Protein AF-A0A2U3LYD6-F1 (afdb_monomer)

Structure (mmCIF, N/CA/C/O backbone):
data_AF-A0A2U3LYD6-F1
#
_entry.id   AF-A0A2U3LYD6-F1
#
loop_
_atom_site.group_PDB
_atom_site.id
_atom_site.type_symbol
_atom_site.label_atom_id
_atom_site.label_alt_id
_atom_site.label_comp_id
_atom_site.label_asym_id
_atom_site.label_entity_id
_atom_site.label_seq_id
_atom_site.pdbx_PDB_ins_code
_atom_site.Cartn_x
_atom_site.Cartn_y
_atom_site.Cartn_z
_atom_site.occupancy
_atom_site.B_iso_or_equiv
_atom_site.auth_seq_id
_atom_site.auth_comp_id
_atom_site.auth_asym_id
_atom_site.auth_atom_id
_atom_site.pdbx_PDB_model_num
ATOM 1 N N . MET A 1 1 ? 23.200 -0.260 -38.522 1.00 59.66 1 MET A N 1
ATOM 2 C CA . MET A 1 1 ? 21.966 -0.630 -37.782 1.00 59.66 1 MET A CA 1
ATOM 3 C C . MET A 1 1 ? 22.203 -0.934 -36.294 1.00 59.66 1 MET A C 1
ATOM 5 O O . MET A 1 1 ? 21.460 -0.403 -35.479 1.00 59.66 1 MET A O 1
ATOM 9 N N . ALA A 1 2 ? 23.226 -1.714 -35.910 1.00 67.00 2 ALA A N 1
ATOM 10 C CA . ALA A 1 2 ? 23.455 -2.134 -34.514 1.00 67.00 2 ALA A CA 1
ATOM 11 C C . ALA A 1 2 ? 23.612 -0.983 -33.490 1.00 67.00 2 ALA A C 1
ATOM 13 O O . ALA A 1 2 ? 22.918 -0.972 -32.478 1.00 67.00 2 ALA A O 1
ATOM 14 N N . ARG A 1 3 ? 24.434 0.040 -33.785 1.00 63.47 3 ARG A N 1
ATOM 15 C CA . ARG A 1 3 ? 24.639 1.198 -32.883 1.00 63.47 3 ARG A CA 1
ATOM 16 C C . ARG A 1 3 ? 23.355 1.983 -32.577 1.00 63.47 3 ARG A C 1
ATOM 18 O O . ARG A 1 3 ? 23.140 2.380 -31.439 1.00 63.47 3 ARG A O 1
ATOM 25 N N . LYS A 1 4 ? 22.481 2.170 -33.574 1.00 66.12 4 LYS A N 1
ATOM 26 C CA . LYS A 1 4 ? 21.215 2.909 -33.415 1.00 66.12 4 LYS A CA 1
ATOM 27 C C . LYS A 1 4 ? 20.231 2.146 -32.515 1.00 66.12 4 LYS A C 1
ATOM 29 O O . LYS A 1 4 ? 19.633 2.754 -31.640 1.00 66.12 4 LYS A O 1
ATOM 34 N N . LYS A 1 5 ? 20.139 0.816 -32.671 1.00 62.28 5 LYS A N 1
ATOM 35 C CA . LYS A 1 5 ? 19.327 -0.059 -31.802 1.00 62.28 5 LYS A CA 1
ATOM 36 C C . LYS A 1 5 ? 19.831 -0.068 -30.353 1.00 62.28 5 LYS A C 1
ATOM 38 O O . LYS A 1 5 ? 19.024 0.034 -29.436 1.00 62.28 5 LYS A O 1
ATOM 43 N N . HIS A 1 6 ? 21.150 -0.122 -30.159 1.00 60.28 6 HIS A N 1
ATOM 44 C CA . HIS A 1 6 ? 21.769 -0.075 -28.832 1.00 60.28 6 HIS A CA 1
ATOM 45 C C . HIS A 1 6 ? 21.446 1.235 -28.093 1.00 60.28 6 HIS A C 1
ATOM 47 O O . HIS A 1 6 ? 20.977 1.197 -26.962 1.00 60.28 6 HIS A O 1
ATOM 53 N N . LEU A 1 7 ? 21.590 2.391 -28.756 1.00 68.94 7 LEU A N 1
ATOM 54 C CA . LEU A 1 7 ? 21.243 3.699 -28.175 1.00 68.94 7 LEU A CA 1
ATOM 55 C C . LEU A 1 7 ? 19.757 3.806 -27.793 1.00 68.94 7 LEU A C 1
ATOM 57 O O . LEU A 1 7 ? 19.426 4.351 -26.740 1.00 68.94 7 LEU A O 1
ATOM 61 N N . THR A 1 8 ? 18.854 3.271 -28.619 1.00 74.69 8 THR A N 1
ATOM 62 C CA . THR A 1 8 ? 17.417 3.229 -28.306 1.00 74.69 8 THR A CA 1
ATOM 63 C C . THR A 1 8 ? 17.127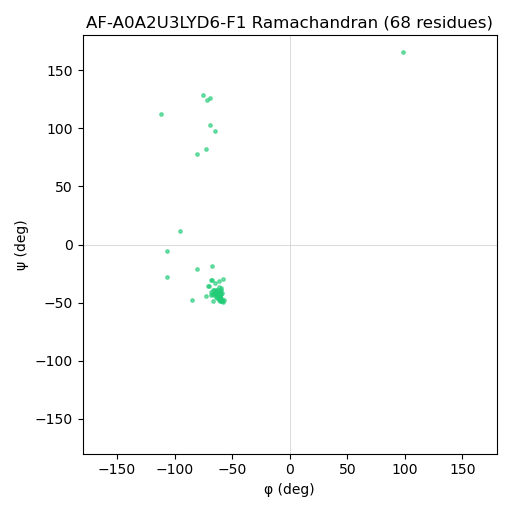 2.361 -27.080 1.00 74.69 8 THR A C 1
ATOM 65 O O . THR A 1 8 ? 16.351 2.770 -26.219 1.00 74.69 8 THR A O 1
ATOM 68 N N . MET A 1 9 ? 17.773 1.199 -26.966 1.00 67.06 9 MET A N 1
ATOM 69 C CA . MET A 1 9 ? 17.604 0.287 -25.833 1.00 67.06 9 MET A CA 1
ATOM 70 C C . MET A 1 9 ? 18.154 0.885 -24.529 1.00 67.06 9 MET A C 1
ATOM 72 O O . MET A 1 9 ? 17.465 0.856 -23.513 1.00 67.06 9 MET A O 1
ATOM 76 N N . SER A 1 10 ? 19.329 1.525 -24.561 1.00 78.44 10 SER A N 1
ATOM 77 C CA . SER A 1 10 ? 19.872 2.252 -23.404 1.00 78.44 10 SER A CA 1
ATOM 78 C C . SER A 1 10 ? 18.928 3.363 -22.933 1.00 78.44 10 SER A C 1
ATOM 80 O O . SER A 1 10 ? 18.693 3.507 -21.736 1.00 78.44 10 SER A O 1
ATOM 82 N N . ARG A 1 11 ? 18.316 4.113 -23.860 1.00 76.31 11 ARG A N 1
ATOM 83 C CA . ARG A 1 11 ? 17.331 5.150 -23.518 1.00 76.31 11 ARG A CA 1
ATOM 84 C C . ARG A 1 11 ? 16.062 4.564 -22.893 1.00 76.31 11 ARG A C 1
ATOM 86 O O . ARG A 1 11 ? 15.540 5.147 -21.949 1.00 76.31 11 ARG A O 1
ATOM 93 N N . ALA A 1 12 ? 15.583 3.422 -23.384 1.00 82.19 12 ALA A N 1
ATOM 94 C CA . ALA A 1 12 ? 14.424 2.739 -22.810 1.00 82.19 12 ALA A CA 1
ATOM 95 C C . ALA A 1 12 ? 14.678 2.280 -21.362 1.00 82.19 12 ALA A C 1
ATOM 97 O O . ALA A 1 12 ? 13.813 2.469 -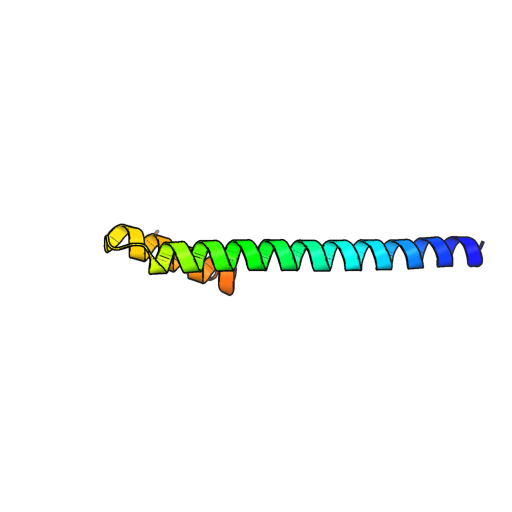20.510 1.00 82.19 12 ALA A O 1
ATOM 98 N N . LEU A 1 13 ? 15.873 1.754 -21.065 1.00 80.44 13 LEU A N 1
ATOM 99 C CA . LEU A 1 13 ? 16.260 1.352 -19.707 1.00 80.44 13 LEU A CA 1
ATOM 100 C C . LEU A 1 13 ? 16.334 2.543 -18.741 1.00 80.44 13 LEU A C 1
ATOM 102 O O . LEU A 1 13 ? 15.844 2.449 -17.620 1.00 80.44 13 LEU A O 1
ATOM 106 N N . VAL A 1 14 ? 16.879 3.682 -19.182 1.00 85.56 14 VAL A N 1
ATOM 107 C CA . VAL A 1 14 ? 16.910 4.915 -18.373 1.00 85.56 14 VAL A CA 1
ATOM 108 C C . VAL A 1 14 ? 15.496 5.405 -18.058 1.00 85.56 14 VAL A C 1
ATOM 110 O O . VAL A 1 14 ? 15.197 5.724 -16.910 1.00 85.56 14 VAL A O 1
ATOM 113 N N . VAL A 1 15 ? 14.606 5.421 -19.053 1.00 83.88 15 VAL A N 1
ATOM 114 C CA . VAL A 1 15 ? 13.202 5.819 -18.855 1.00 83.88 15 VAL A CA 1
ATOM 115 C C . VAL A 1 15 ? 12.486 4.861 -17.901 1.00 83.88 15 VAL A C 1
ATOM 117 O O . VAL A 1 15 ? 11.704 5.307 -17.064 1.00 83.88 15 VAL A O 1
ATOM 120 N N . LEU A 1 16 ? 12.755 3.557 -17.995 1.00 81.00 16 LEU A N 1
ATOM 121 C CA . LEU A 1 16 ? 12.194 2.568 -17.078 1.00 81.00 16 LEU A CA 1
ATOM 122 C C . LEU A 1 16 ? 12.669 2.802 -15.637 1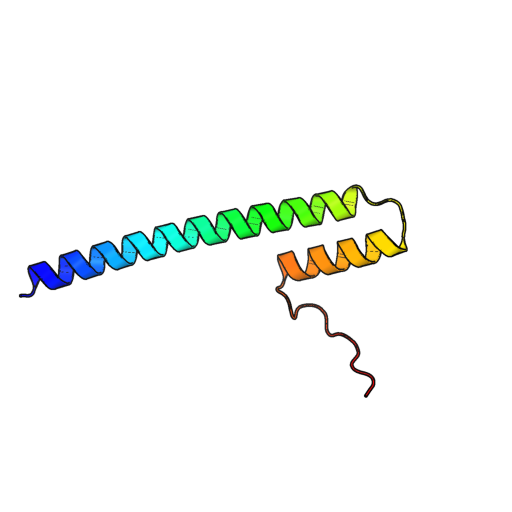.00 81.00 16 LEU A C 1
ATOM 124 O O . LEU A 1 16 ? 11.840 2.828 -14.733 1.00 81.00 16 LEU A O 1
ATOM 128 N N . ALA A 1 17 ? 13.966 3.044 -15.429 1.00 82.31 17 ALA A N 1
ATOM 129 C CA . ALA A 1 17 ? 14.512 3.363 -14.111 1.00 82.31 17 ALA A CA 1
ATOM 130 C C . ALA A 1 17 ? 13.889 4.643 -13.526 1.00 82.31 17 ALA A C 1
ATOM 132 O O . ALA A 1 17 ? 13.465 4.648 -12.374 1.00 82.31 17 ALA A O 1
ATOM 133 N N . GLN A 1 18 ? 13.750 5.704 -14.330 1.00 83.94 18 GLN A N 1
ATOM 134 C CA . GLN A 1 18 ? 13.091 6.944 -13.902 1.00 83.94 18 GLN A CA 1
ATOM 135 C C . GLN A 1 18 ? 11.632 6.717 -13.491 1.00 83.94 18 GLN A C 1
ATOM 137 O O . GLN A 1 18 ? 11.192 7.236 -12.468 1.00 83.94 18 GLN A O 1
ATOM 142 N N . ARG A 1 19 ? 10.886 5.917 -14.263 1.00 86.75 19 ARG A N 1
ATOM 143 C CA . ARG A 1 19 ? 9.508 5.540 -13.922 1.00 86.75 19 ARG A CA 1
ATOM 144 C C . ARG A 1 19 ? 9.444 4.718 -12.638 1.00 86.75 19 ARG A C 1
ATOM 146 O O . ARG A 1 19 ? 8.539 4.944 -11.848 1.00 86.75 19 ARG A O 1
ATOM 153 N N . GLY A 1 20 ? 10.401 3.814 -12.423 1.00 86.00 20 GLY A N 1
ATOM 154 C CA . GLY A 1 20 ? 10.514 3.035 -11.190 1.00 86.00 20 GLY A CA 1
ATOM 155 C C . GLY A 1 20 ? 10.718 3.924 -9.963 1.00 86.00 20 GLY A C 1
ATOM 156 O O . GLY A 1 20 ? 9.959 3.820 -9.008 1.00 86.00 20 GLY A O 1
ATOM 157 N N . VAL A 1 21 ? 11.663 4.868 -10.030 1.00 89.88 21 VAL A N 1
ATOM 158 C CA . VAL A 1 21 ? 11.919 5.831 -8.941 1.00 89.88 21 VAL A CA 1
ATOM 159 C C . VAL A 1 21 ? 10.690 6.699 -8.658 1.00 89.88 21 VAL A C 1
ATOM 161 O O . VAL A 1 21 ? 10.336 6.912 -7.502 1.00 89.88 21 VAL A O 1
ATOM 164 N N . ALA A 1 22 ? 10.008 7.181 -9.702 1.00 87.94 22 ALA A N 1
ATOM 165 C CA . ALA A 1 22 ? 8.788 7.968 -9.537 1.00 87.94 22 ALA A CA 1
ATOM 166 C C . ALA A 1 22 ? 7.648 7.147 -8.909 1.00 87.94 22 ALA A C 1
ATOM 168 O O . ALA A 1 22 ? 6.947 7.642 -8.029 1.00 87.94 22 ALA A O 1
ATOM 169 N N . ALA A 1 23 ? 7.484 5.890 -9.330 1.00 86.19 23 ALA A N 1
ATOM 170 C CA . ALA A 1 23 ? 6.493 4.984 -8.763 1.00 86.19 23 ALA A CA 1
ATOM 171 C C . ALA A 1 23 ? 6.778 4.681 -7.282 1.00 86.19 23 ALA A C 1
ATOM 173 O O . ALA A 1 23 ? 5.856 4.696 -6.472 1.00 86.19 23 ALA A O 1
ATOM 174 N N . GLU A 1 24 ? 8.043 4.472 -6.910 1.00 84.94 24 GLU A N 1
ATOM 175 C CA . GLU A 1 24 ? 8.446 4.254 -5.517 1.00 84.94 24 GLU A CA 1
ATOM 176 C C . GLU A 1 24 ? 8.207 5.499 -4.651 1.00 84.94 24 GLU A C 1
ATOM 178 O O . GLU A 1 24 ? 7.670 5.393 -3.548 1.00 84.94 24 GLU A O 1
ATOM 183 N N . ALA A 1 25 ? 8.541 6.690 -5.158 1.00 90.31 25 ALA A N 1
ATOM 184 C CA . ALA A 1 25 ? 8.285 7.946 -4.458 1.00 90.31 25 ALA A CA 1
ATOM 185 C C . ALA A 1 25 ? 6.784 8.156 -4.197 1.00 90.31 25 ALA A C 1
ATOM 187 O O . ALA A 1 25 ? 6.399 8.473 -3.071 1.00 90.31 25 ALA A O 1
ATOM 188 N N . ALA A 1 26 ? 5.940 7.907 -5.203 1.00 87.44 26 ALA A N 1
ATOM 189 C CA . ALA A 1 26 ? 4.487 8.000 -5.073 1.00 87.44 26 ALA A CA 1
ATOM 190 C C . ALA A 1 26 ? 3.926 6.963 -4.083 1.00 87.44 26 ALA A C 1
ATOM 192 O O . ALA A 1 26 ? 3.094 7.297 -3.238 1.00 87.44 26 ALA A O 1
ATOM 193 N N . ALA A 1 27 ? 4.412 5.718 -4.129 1.00 86.38 27 ALA A N 1
ATOM 194 C CA . ALA A 1 27 ? 4.020 4.679 -3.178 1.00 86.38 27 ALA A CA 1
ATOM 195 C C . ALA A 1 27 ? 4.410 5.054 -1.738 1.00 86.38 27 ALA A C 1
ATOM 197 O O . ALA A 1 27 ? 3.615 4.908 -0.811 1.00 86.38 27 ALA A O 1
ATOM 198 N N . ARG A 1 28 ? 5.608 5.614 -1.547 1.00 88.56 28 ARG A N 1
ATOM 199 C CA . ARG A 1 28 ? 6.092 6.074 -0.241 1.00 88.56 28 ARG A CA 1
ATOM 200 C C . ARG A 1 28 ? 5.304 7.268 0.294 1.00 88.56 28 ARG A C 1
ATOM 202 O O . ARG A 1 28 ? 5.048 7.341 1.495 1.00 88.56 28 ARG A O 1
ATOM 209 N N . GLU A 1 29 ? 4.921 8.207 -0.564 1.00 92.12 29 GLU A N 1
ATOM 210 C CA . GLU A 1 29 ? 4.051 9.326 -0.190 1.00 92.12 29 GLU A CA 1
ATOM 211 C C . GLU A 1 29 ? 2.657 8.837 0.222 1.00 92.12 29 GLU A C 1
ATOM 213 O O . GLU A 1 29 ? 2.143 9.239 1.271 1.00 92.12 29 GLU A O 1
ATOM 218 N N . SER A 1 30 ? 2.082 7.915 -0.555 1.00 88.06 30 SER A N 1
ATOM 219 C CA . SER A 1 30 ? 0.796 7.284 -0.255 1.00 88.06 30 SER A CA 1
ATOM 220 C C . SER A 1 30 ? 0.827 6.554 1.092 1.00 88.06 30 SER A C 1
ATOM 222 O O . SER A 1 30 ? -0.031 6.799 1.942 1.00 88.06 30 SER A O 1
ATOM 224 N N . LEU A 1 31 ? 1.876 5.764 1.351 1.00 91.06 31 LEU A N 1
ATOM 225 C CA . LEU A 1 31 ? 2.083 5.079 2.628 1.00 91.06 31 LEU A CA 1
ATOM 226 C C . LEU A 1 31 ? 2.173 6.057 3.806 1.00 91.06 31 LEU A C 1
ATOM 228 O O . LEU A 1 31 ? 1.496 5.880 4.817 1.00 91.06 31 LEU A O 1
ATOM 232 N N . ASN A 1 32 ? 2.984 7.110 3.681 1.00 92.75 32 ASN A N 1
ATOM 233 C CA . ASN A 1 32 ? 3.122 8.115 4.737 1.00 92.75 32 ASN A CA 1
ATOM 234 C C . ASN A 1 32 ? 1.802 8.836 5.024 1.00 92.75 32 ASN A C 1
ATOM 236 O O . ASN A 1 32 ? 1.515 9.168 6.175 1.00 92.75 32 ASN A O 1
ATOM 240 N N . THR A 1 33 ? 1.007 9.082 3.986 1.00 94.62 33 THR A N 1
ATOM 241 C CA . THR A 1 33 ? -0.305 9.719 4.110 1.00 94.62 33 THR A CA 1
ATOM 242 C C . THR A 1 33 ? -1.278 8.814 4.859 1.00 94.62 33 THR A C 1
ATOM 244 O O . THR A 1 33 ? -1.883 9.256 5.837 1.00 94.62 33 THR A O 1
ATOM 247 N N . ALA A 1 34 ? -1.365 7.536 4.474 1.00 92.25 34 ALA A N 1
ATOM 248 C CA . ALA A 1 34 ? -2.195 6.543 5.155 1.00 92.25 34 ALA A CA 1
ATOM 249 C C . ALA A 1 34 ? -1.778 6.360 6.625 1.00 92.25 34 ALA A C 1
ATOM 251 O O . ALA A 1 34 ? -2.619 6.388 7.522 1.00 92.25 34 ALA A O 1
ATOM 252 N N . TYR A 1 35 ? -0.469 6.279 6.889 1.00 92.62 35 TYR A N 1
ATOM 253 C CA . TYR A 1 35 ? 0.074 6.173 8.243 1.00 92.62 35 TYR A CA 1
ATOM 254 C C . TYR A 1 35 ? -0.308 7.373 9.116 1.00 92.62 35 TYR A C 1
ATOM 256 O O . TYR A 1 35 ? -0.798 7.204 10.232 1.00 92.62 35 TYR A O 1
ATOM 264 N N . ARG A 1 36 ? -0.125 8.600 8.610 1.00 94.81 36 ARG A N 1
ATOM 265 C CA . ARG A 1 36 ? -0.485 9.816 9.353 1.00 94.81 36 ARG A CA 1
ATOM 266 C C . ARG A 1 36 ? -1.976 9.870 9.652 1.00 94.81 36 ARG A C 1
ATOM 268 O O . ARG A 1 36 ? -2.324 10.166 10.789 1.00 94.81 36 ARG A O 1
ATOM 275 N N . ARG A 1 37 ? -2.826 9.540 8.672 1.00 94.38 37 ARG A N 1
ATOM 276 C CA . ARG A 1 37 ? -4.286 9.497 8.839 1.00 94.38 37 ARG A CA 1
ATOM 277 C C . ARG A 1 37 ? -4.683 8.533 9.958 1.00 94.38 37 ARG A C 1
ATOM 279 O O . ARG A 1 37 ? -5.406 8.935 10.863 1.00 94.38 37 ARG A O 1
A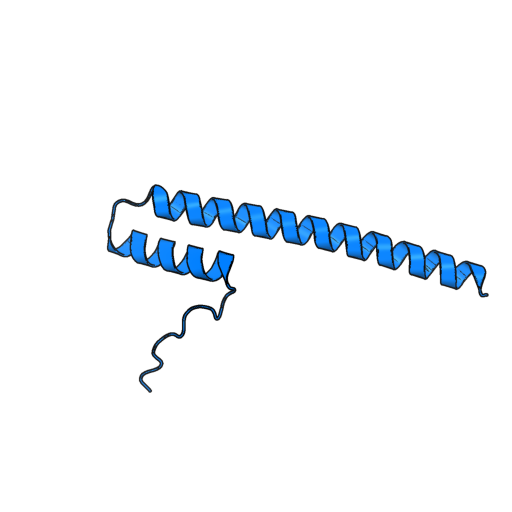TOM 286 N N . PHE A 1 38 ? -4.156 7.309 9.942 1.00 94.00 38 PHE A N 1
ATOM 287 C CA . PHE A 1 38 ? -4.418 6.312 10.984 1.00 94.00 38 PHE A CA 1
ATOM 288 C C . PHE A 1 38 ? -3.981 6.783 12.379 1.00 94.00 38 PHE A C 1
ATOM 290 O O . PHE A 1 38 ? -4.704 6.610 13.362 1.00 94.00 38 PHE A O 1
ATOM 297 N N . MET A 1 39 ? -2.806 7.408 12.473 1.00 95.12 39 MET A N 1
ATOM 298 C CA . MET A 1 39 ? -2.281 7.906 13.745 1.00 95.12 39 MET A CA 1
ATOM 299 C C . MET A 1 39 ? -3.068 9.106 14.284 1.00 95.12 39 MET A C 1
ATOM 301 O O . MET A 1 39 ? -3.223 9.218 15.498 1.00 95.12 39 MET A O 1
ATOM 305 N N . SER A 1 40 ? -3.562 9.988 13.409 1.00 95.12 40 SER A N 1
ATOM 306 C CA . SER A 1 40 ? -4.330 11.177 13.802 1.00 95.12 40 SER A CA 1
ATOM 307 C C . SER A 1 40 ? -5.797 10.896 14.112 1.00 95.12 40 SER A C 1
ATOM 309 O O . SER A 1 40 ? -6.434 11.712 14.772 1.00 95.12 40 SER A O 1
ATOM 311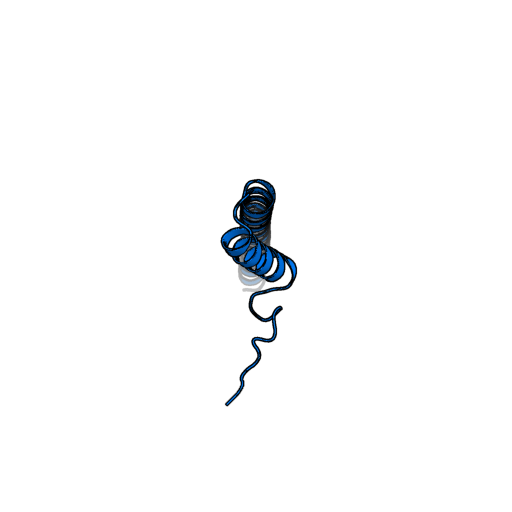 N N . GLU A 1 41 ? -6.343 9.784 13.618 1.00 95.31 41 GLU A N 1
ATOM 312 C CA . GLU A 1 41 ? -7.758 9.476 13.785 1.00 95.31 41 GLU A CA 1
ATOM 313 C C . GLU A 1 41 ? -8.057 8.995 15.211 1.00 95.31 41 GLU A C 1
ATOM 315 O O . GLU A 1 41 ? -7.385 8.103 15.756 1.00 95.31 41 GLU A O 1
ATOM 320 N N . ALA A 1 42 ? -9.061 9.628 15.814 1.00 92.69 42 ALA A N 1
ATOM 321 C CA . ALA A 1 42 ? -9.496 9.389 17.187 1.00 92.69 42 ALA A CA 1
ATOM 322 C C . ALA A 1 42 ? -10.818 8.621 17.236 1.00 92.69 42 ALA A C 1
ATOM 324 O O . ALA A 1 42 ? -11.062 7.895 18.199 1.00 92.69 42 ALA A O 1
ATOM 325 N N . ASP A 1 43 ? -11.646 8.767 16.200 1.00 96.12 43 ASP A N 1
ATOM 326 C CA . ASP A 1 43 ? -12.886 8.018 16.072 1.00 96.12 43 ASP A CA 1
ATOM 327 C C . ASP A 1 43 ? -12.588 6.540 15.747 1.00 96.12 43 ASP A C 1
ATOM 329 O O . ASP A 1 43 ? -11.880 6.268 14.772 1.00 96.12 43 ASP A O 1
ATOM 333 N N . PRO A 1 44 ? -13.084 5.571 16.539 1.00 93.31 44 PRO A N 1
ATOM 334 C CA . PRO A 1 44 ? -12.767 4.159 16.337 1.00 93.31 44 PRO A CA 1
ATOM 335 C C . PRO A 1 44 ? -13.179 3.609 14.966 1.00 93.31 44 PRO A C 1
ATOM 337 O O . PRO A 1 44 ? -12.433 2.817 14.392 1.00 93.31 44 PRO A O 1
ATOM 340 N N . GLU A 1 45 ? -14.325 4.029 14.425 1.00 93.56 45 GLU A N 1
ATOM 341 C CA . GLU A 1 45 ? -14.838 3.525 13.144 1.00 93.56 45 GLU A CA 1
ATOM 342 C C . GLU A 1 45 ? -14.009 4.068 11.976 1.00 93.56 45 GLU A C 1
ATOM 344 O O . GLU A 1 45 ? -13.577 3.323 11.094 1.00 93.56 45 GLU A O 1
ATOM 349 N N . ARG A 1 46 ? -13.687 5.363 12.004 1.00 92.50 46 ARG A N 1
ATOM 350 C CA . ARG A 1 46 ? -12.800 5.983 11.007 1.00 92.50 46 ARG A CA 1
ATOM 351 C C . ARG A 1 46 ? -11.365 5.484 11.114 1.00 92.50 46 ARG A C 1
ATOM 353 O O . ARG A 1 46 ? -10.655 5.427 10.109 1.00 92.50 46 ARG A O 1
ATOM 360 N N . LYS A 1 47 ? -10.920 5.123 12.318 1.00 93.00 47 LYS A N 1
ATOM 361 C CA . LYS A 1 47 ? -9.585 4.568 12.547 1.00 93.00 47 LYS A CA 1
ATOM 362 C C . LYS A 1 47 ? -9.459 3.156 11.987 1.00 93.00 47 LYS A C 1
ATOM 364 O O . LYS A 1 47 ? -8.399 2.831 11.455 1.00 93.00 47 LYS A O 1
ATOM 369 N N . ASP A 1 48 ? -10.518 2.349 12.055 1.00 93.12 48 ASP A N 1
ATOM 370 C CA . ASP A 1 48 ? -10.575 1.043 11.390 1.00 93.12 48 ASP A CA 1
ATOM 371 C C . ASP A 1 48 ? -10.441 1.191 9.868 1.00 93.12 48 ASP A C 1
ATOM 373 O O . ASP A 1 48 ? -9.583 0.554 9.254 1.00 93.12 48 ASP A O 1
ATOM 377 N N . GLU A 1 49 ? -11.199 2.109 9.260 1.00 93.44 49 GLU A N 1
ATOM 378 C CA . GLU A 1 49 ? -11.086 2.403 7.827 1.00 93.44 49 GLU A CA 1
ATOM 379 C C . GLU A 1 49 ? -9.670 2.880 7.453 1.00 93.44 49 GLU A C 1
ATOM 381 O O . GLU A 1 49 ? -9.043 2.332 6.543 1.00 93.44 49 GLU A O 1
ATOM 386 N N . ALA A 1 50 ? -9.112 3.833 8.206 1.00 93.25 50 ALA A N 1
ATOM 387 C CA . ALA A 1 50 ? -7.746 4.309 7.996 1.00 93.25 50 ALA A CA 1
ATOM 388 C C . ALA A 1 50 ? -6.694 3.197 8.184 1.00 93.25 50 ALA A C 1
ATOM 390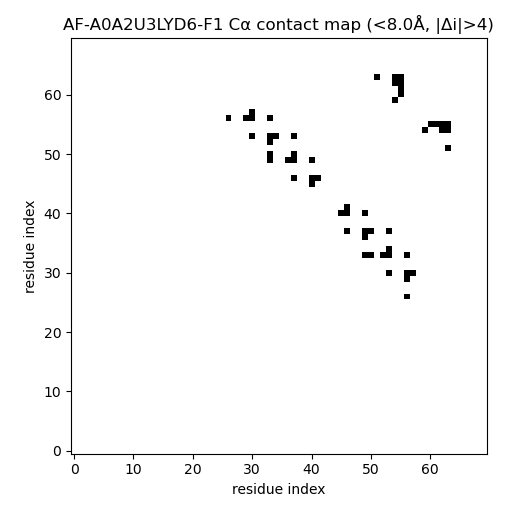 O O . ALA A 1 50 ? -5.658 3.200 7.515 1.00 93.25 50 ALA A O 1
ATOM 391 N N . GLY A 1 51 ? -6.953 2.231 9.068 1.00 92.69 51 GLY A N 1
ATOM 392 C CA . GLY A 1 51 ? -6.115 1.051 9.267 1.00 92.69 51 GLY A CA 1
ATOM 393 C C . GLY A 1 51 ? -6.153 0.109 8.064 1.00 92.69 51 GLY A C 1
ATOM 394 O O . GLY A 1 51 ? -5.104 -0.340 7.599 1.00 92.69 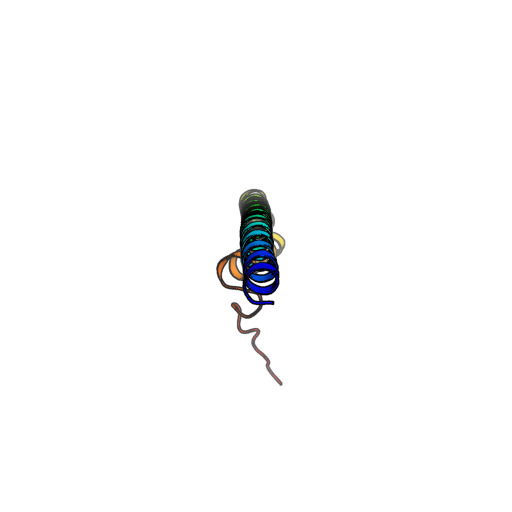51 GLY A O 1
ATOM 395 N N . LYS A 1 52 ? -7.340 -0.136 7.498 1.00 93.75 52 LYS A N 1
ATOM 396 C CA . LYS A 1 52 ? -7.502 -0.928 6.268 1.00 93.75 52 LYS A CA 1
ATOM 397 C C . LYS A 1 52 ? -6.781 -0.279 5.088 1.00 93.75 52 LYS A C 1
ATOM 399 O O . LYS A 1 52 ? -6.089 -0.968 4.337 1.00 93.75 52 LYS A O 1
ATOM 404 N N . ASP A 1 53 ? -6.876 1.041 4.959 1.00 92.62 53 ASP A N 1
ATOM 405 C CA . ASP A 1 53 ? -6.148 1.805 3.941 1.00 92.62 53 ASP A CA 1
ATOM 406 C C . ASP A 1 53 ? -4.627 1.677 4.105 1.00 92.62 53 ASP A C 1
ATOM 408 O O . ASP A 1 53 ? -3.912 1.467 3.123 1.00 92.62 53 ASP A O 1
ATOM 412 N N . LEU A 1 54 ? -4.121 1.731 5.342 1.00 93.19 54 LEU A N 1
ATOM 413 C CA . LEU A 1 54 ? -2.701 1.529 5.634 1.00 93.19 54 LEU A CA 1
ATOM 414 C C . LEU A 1 54 ? -2.229 0.116 5.257 1.00 93.19 54 LEU A C 1
ATOM 416 O O . LEU A 1 54 ? -1.178 -0.032 4.634 1.00 93.19 54 LEU A O 1
ATOM 420 N N . ILE A 1 55 ? -3.008 -0.919 5.577 1.00 92.06 55 ILE A N 1
ATOM 421 C CA . ILE A 1 55 ? -2.700 -2.308 5.204 1.00 92.06 55 ILE A CA 1
ATOM 422 C C . ILE A 1 55 ? -2.630 -2.447 3.678 1.00 92.06 55 ILE A C 1
ATOM 424 O O . ILE A 1 55 ? -1.663 -3.009 3.161 1.00 92.06 55 ILE A O 1
ATOM 428 N N . ARG A 1 56 ? -3.595 -1.878 2.943 1.00 91.56 56 ARG A N 1
ATOM 429 C CA . ARG A 1 56 ? -3.596 -1.906 1.471 1.00 91.56 56 ARG A CA 1
ATOM 430 C C . ARG A 1 56 ? -2.422 -1.134 0.864 1.00 91.56 56 ARG A C 1
ATOM 432 O O . ARG A 1 56 ? -1.898 -1.547 -0.168 1.00 91.56 56 ARG A O 1
ATOM 439 N N . ALA A 1 57 ? -1.970 -0.052 1.501 1.00 89.69 57 ALA A N 1
ATOM 440 C CA . ALA A 1 57 ? -0.788 0.694 1.066 1.00 89.69 57 ALA A CA 1
ATOM 441 C C . ALA A 1 57 ? 0.525 -0.092 1.256 1.00 89.69 57 ALA A C 1
ATOM 443 O O . ALA A 1 57 ? 1.456 0.087 0.474 1.00 89.69 57 ALA A O 1
ATOM 444 N N . ILE A 1 58 ? 0.606 -0.966 2.268 1.00 88.19 58 ILE A N 1
ATOM 445 C CA . ILE A 1 58 ? 1.800 -1.781 2.560 1.00 88.19 58 ILE A CA 1
ATOM 446 C C . ILE A 1 58 ? 1.822 -3.067 1.728 1.00 88.19 58 ILE A C 1
ATOM 448 O O . ILE A 1 58 ? 2.846 -3.415 1.143 1.00 88.19 58 ILE A O 1
ATOM 452 N N . PHE A 1 59 ? 0.703 -3.788 1.698 1.00 89.12 59 PHE A N 1
ATOM 453 C CA . PHE A 1 59 ? 0.630 -5.156 1.178 1.00 89.12 59 PHE A CA 1
ATOM 454 C C . PHE A 1 59 ? -0.077 -5.253 -0.182 1.00 89.12 59 PHE A C 1
ATOM 456 O O . PHE A 1 59 ? -0.083 -6.316 -0.800 1.00 89.12 59 PHE A O 1
ATOM 463 N N . GLY A 1 60 ? -0.638 -4.147 -0.674 1.00 87.12 60 GLY A N 1
ATOM 464 C CA . GLY A 1 60 ? -1.390 -4.084 -1.923 1.00 87.12 60 GLY A CA 1
ATOM 465 C C . GLY A 1 60 ? -2.904 -4.142 -1.718 1.00 87.12 60 GLY A C 1
ATOM 466 O O . GLY A 1 60 ? -3.413 -4.479 -0.652 1.00 87.12 60 GLY A O 1
ATOM 467 N N . LYS A 1 61 ? -3.650 -3.800 -2.772 1.00 85.88 61 LYS A N 1
ATOM 468 C CA . LYS A 1 61 ? -5.116 -3.636 -2.735 1.00 85.88 61 LYS A CA 1
ATOM 469 C C . LYS A 1 61 ? -5.885 -4.883 -2.266 1.00 85.88 61 LYS A C 1
ATOM 471 O O . LYS A 1 61 ? -6.934 -4.738 -1.650 1.00 85.88 61 LYS A O 1
ATOM 476 N N . ASP A 1 62 ? -5.338 -6.071 -2.523 1.00 86.00 62 ASP A N 1
ATOM 477 C CA . ASP A 1 62 ? -5.963 -7.368 -2.236 1.00 86.00 62 ASP A CA 1
ATOM 478 C C . ASP A 1 62 ? -5.499 -7.948 -0.881 1.00 86.00 62 ASP A C 1
ATOM 480 O O . ASP A 1 62 ? -5.725 -9.116 -0.581 1.00 86.00 62 ASP A O 1
ATOM 484 N N . ALA A 1 63 ? -4.815 -7.144 -0.058 1.00 86.50 63 ALA A N 1
ATOM 485 C CA . ALA A 1 63 ? -4.245 -7.576 1.219 1.00 86.50 63 ALA A CA 1
ATOM 486 C C . ALA A 1 63 ? -5.284 -7.927 2.290 1.00 86.50 63 ALA A C 1
ATOM 488 O O . ALA A 1 63 ? -4.957 -8.581 3.279 1.00 86.50 63 ALA A O 1
ATOM 489 N N . ILE A 1 64 ? -6.518 -7.463 2.113 1.00 82.38 64 ILE A N 1
ATOM 490 C CA . ILE A 1 64 ? -7.631 -7.759 3.004 1.00 82.38 64 ILE A CA 1
ATOM 491 C C . ILE A 1 64 ? -8.592 -8.629 2.211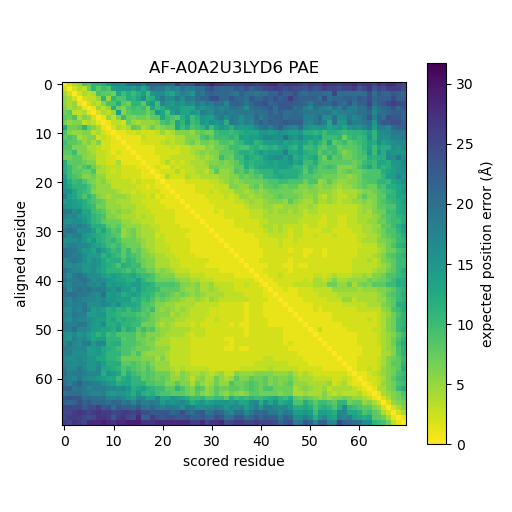 1.00 82.38 64 ILE A C 1
ATOM 493 O O . ILE A 1 64 ? -9.200 -8.165 1.248 1.00 82.38 64 ILE A O 1
ATOM 497 N N . ALA A 1 65 ? -8.714 -9.889 2.622 1.00 78.62 65 ALA A N 1
ATOM 498 C CA . ALA A 1 65 ? -9.797 -10.740 2.165 1.00 78.62 65 ALA A CA 1
ATOM 499 C C . ALA A 1 65 ? -11.091 -10.194 2.776 1.00 78.62 65 ALA A C 1
ATOM 501 O O . ALA A 1 65 ? -11.329 -10.341 3.975 1.00 78.62 65 ALA A O 1
ATOM 502 N N . GLU A 1 66 ? -11.881 -9.485 1.975 1.00 75.06 66 GLU A N 1
ATOM 503 C CA . GLU A 1 66 ? -13.230 -9.107 2.379 1.00 75.06 66 GLU A CA 1
ATOM 504 C C . GLU A 1 66 ? -14.066 -10.385 2.420 1.00 75.06 66 GLU A C 1
ATOM 506 O O . GLU A 1 66 ? -14.057 -11.165 1.464 1.00 75.06 66 GLU A O 1
ATOM 511 N N . ASP A 1 67 ? -14.714 -10.637 3.558 1.00 67.06 67 ASP A N 1
ATOM 512 C CA . ASP A 1 67 ? -15.517 -11.836 3.762 1.00 67.06 67 ASP A CA 1
ATOM 513 C C . ASP A 1 67 ? -16.704 -11.771 2.795 1.00 67.06 67 ASP A C 1
ATOM 515 O O . ASP A 1 67 ? -17.679 -11.045 3.003 1.00 67.06 67 ASP A O 1
ATOM 519 N N . SER A 1 68 ? -16.570 -12.452 1.659 1.00 61.84 68 SER A N 1
ATOM 520 C CA . SER A 1 68 ? -17.614 -12.524 0.648 1.00 61.84 68 SER A CA 1
ATOM 521 C C . SER A 1 68 ? -18.607 -13.578 1.116 1.00 61.84 68 SER A C 1
ATOM 523 O O . SER A 1 68 ? -18.576 -14.725 0.675 1.00 61.84 68 SER A O 1
ATOM 525 N N . ILE A 1 69 ? -19.458 -13.202 2.074 1.00 60.38 69 ILE A N 1
ATOM 526 C CA . ILE A 1 69 ? -20.645 -13.988 2.406 1.00 60.38 69 ILE A CA 1
ATOM 527 C C . ILE A 1 69 ? -21.631 -13.777 1.253 1.00 60.38 69 ILE A C 1
ATOM 529 O O . ILE A 1 69 ? -22.479 -12.885 1.291 1.00 60.38 69 ILE A O 1
ATOM 533 N N . LEU A 1 70 ? -21.430 -14.547 0.186 1.00 56.00 70 LEU A N 1
ATOM 534 C 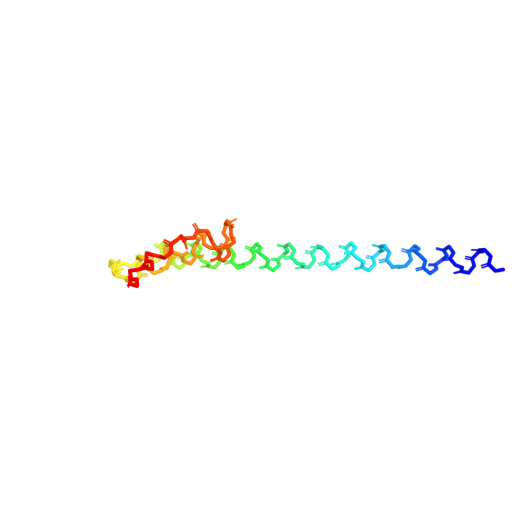CA . LEU A 1 70 ? -22.444 -14.826 -0.827 1.00 56.00 70 LEU A CA 1
ATOM 535 C C . LEU A 1 70 ? -23.323 -15.985 -0.355 1.00 56.00 70 LEU A C 1
ATOM 537 O O . LEU A 1 70 ? -22.757 -16.985 0.145 1.00 56.00 70 LEU A O 1
#

Mean predicted aligned error: 8.6 Å

Secondary structure (DSSP, 8-state):
-HHHHHHHHHHHHHHHHHHHHHHHHHHHHHHHHHHHHHHH--SHHHHHHHHHHHHHHHH-TTSS------

Foldseek 3Di:
DVVVVVVVVVVVVVVVVVVVVVVVVVLVVQLVVLVVQLVPDDDPVSNVVSVLSNQCSVPNPPSDDDPPPD

Sequence (70 aa):
MARKKHLTMSRALVVLAQRGVAAEAAARESLNTAYRRFMSEADPERKDEAGKDLIRAIFGKDAIAEDSIL

Radius of gyration: 19.75 Å; Cα contacts (8 Å, |Δi|>4): 28; chains: 1; bounding box: 47×26×55 Å

Nearest PDB structures (foldseek):
  4afl-assembly2_F  TM=8.459E-01  e=6.729E+00  Homo sapiens

pLDDT: mean 84.3, std 10.87, range [56.0, 96.12]

Solvent-accessible surface area (backbone atoms only — not comparable to full-atom values): 3978 Å² total; per-residue (Å²): 113,69,70,63,54,50,55,52,51,55,51,50,53,52,52,49,52,53,51,50,55,52,51,49,54,51,50,51,50,51,35,54,50,30,49,49,50,30,72,70,45,79,54,69,70,62,23,52,52,28,44,53,50,32,48,28,57,74,66,34,86,77,61,64,82,71,84,79,85,122